Protein AF-A0A935AUD2-F1 (afdb_monomer_lite)

Structure (mmCIF, N/CA/C/O backbone):
data_AF-A0A935AUD2-F1
#
_entry.id   AF-A0A935AUD2-F1
#
loop_
_atom_site.group_PDB
_atom_site.id
_atom_site.type_symbol
_atom_site.label_atom_id
_atom_site.label_alt_id
_atom_site.label_comp_id
_atom_site.label_asym_id
_atom_site.label_entity_id
_atom_site.label_seq_id
_atom_site.pdbx_PDB_ins_code
_atom_site.Cartn_x
_atom_site.Cartn_y
_atom_site.Cartn_z
_atom_site.occupancy
_atom_site.B_iso_or_equiv
_atom_site.auth_seq_id
_atom_site.auth_comp_id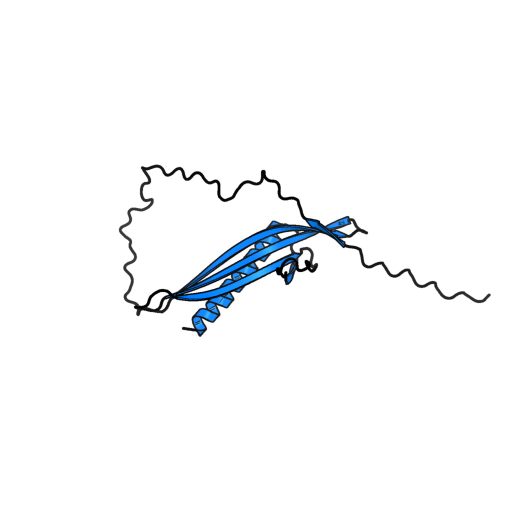
_atom_site.auth_asym_id
_atom_site.auth_atom_id
_atom_site.pdbx_PDB_model_num
ATOM 1 N N . MET A 1 1 ? -22.839 -34.451 54.748 1.00 45.97 1 MET A N 1
ATOM 2 C CA . MET A 1 1 ? -21.739 -33.523 54.432 1.00 45.97 1 MET A CA 1
ATOM 3 C C . MET A 1 1 ? -20.910 -34.195 53.352 1.00 45.97 1 MET A C 1
ATOM 5 O O . MET A 1 1 ? -20.137 -35.089 53.663 1.00 45.97 1 MET A O 1
ATOM 9 N N . VAL A 1 2 ? -21.215 -33.890 52.092 1.00 40.09 2 VAL A N 1
ATOM 10 C CA . VAL A 1 2 ? -20.458 -34.318 50.908 1.00 40.09 2 VAL A CA 1
ATOM 11 C C . VAL A 1 2 ? -20.526 -33.118 49.968 1.00 40.09 2 VAL A C 1
ATOM 13 O O . VAL A 1 2 ? -21.626 -32.732 49.573 1.00 40.09 2 VAL A O 1
ATOM 16 N N . ASP A 1 3 ? -19.387 -32.467 49.746 1.00 39.19 3 ASP A N 1
ATOM 17 C CA . ASP A 1 3 ? -19.276 -31.258 48.931 1.00 39.19 3 ASP A CA 1
ATOM 18 C C . ASP A 1 3 ? -19.620 -31.553 47.470 1.00 39.19 3 ASP A C 1
ATOM 20 O O . ASP A 1 3 ? -19.145 -32.527 46.881 1.00 39.19 3 ASP A O 1
ATOM 24 N N . ALA A 1 4 ? -20.455 -30.695 46.888 1.00 42.19 4 ALA A N 1
ATOM 25 C CA . ALA A 1 4 ? -20.665 -30.653 45.450 1.00 42.19 4 ALA A CA 1
ATOM 26 C C . ALA A 1 4 ? -19.383 -30.135 44.766 1.00 42.19 4 ALA A C 1
ATOM 28 O O . ALA A 1 4 ? -18.723 -29.245 45.310 1.00 42.19 4 ALA A O 1
ATOM 29 N N . PRO A 1 5 ? -19.010 -30.664 43.586 1.00 44.06 5 PRO A N 1
ATOM 30 C CA . PRO A 1 5 ? -17.833 -30.190 42.870 1.00 44.06 5 PRO A CA 1
ATOM 31 C C . PRO A 1 5 ? -18.025 -28.726 42.442 1.00 44.06 5 PRO A C 1
ATOM 33 O O . PRO A 1 5 ? -19.161 -28.312 42.188 1.00 44.06 5 PRO A O 1
ATOM 36 N N . PRO A 1 6 ? -16.938 -27.938 42.342 1.00 42.81 6 PRO A N 1
ATOM 37 C CA . PRO A 1 6 ? -17.030 -26.551 41.919 1.00 42.81 6 PRO A CA 1
ATOM 38 C C . PRO A 1 6 ? -17.636 -26.486 40.517 1.00 42.81 6 PRO A C 1
ATOM 40 O O . PRO A 1 6 ? -17.149 -27.110 39.573 1.00 42.81 6 PRO A O 1
ATOM 43 N N . THR A 1 7 ? -18.723 -25.728 40.405 1.00 42.91 7 THR A N 1
ATOM 44 C CA . THR A 1 7 ? -19.283 -25.265 39.139 1.00 42.91 7 THR A CA 1
ATOM 45 C C . THR A 1 7 ? -18.171 -24.605 38.340 1.00 42.91 7 THR A C 1
ATOM 47 O O . THR A 1 7 ? -17.619 -23.593 38.764 1.00 42.91 7 THR A O 1
ATOM 50 N N . SER A 1 8 ? -17.831 -25.205 37.203 1.00 42.84 8 SER A N 1
ATOM 51 C CA . SER A 1 8 ? -16.979 -24.605 36.185 1.00 42.84 8 SER A CA 1
ATOM 52 C C . SER A 1 8 ? -17.478 -23.196 35.871 1.00 42.84 8 SER A C 1
ATOM 54 O O . SER A 1 8 ? -18.647 -23.034 35.506 1.00 42.84 8 SER A O 1
ATOM 56 N N . ASP A 1 9 ? -16.591 -22.211 36.026 1.00 38.81 9 ASP A N 1
ATOM 57 C CA . ASP A 1 9 ? -16.789 -20.835 35.577 1.00 38.81 9 ASP A CA 1
ATOM 58 C C . ASP A 1 9 ? -17.382 -20.825 34.161 1.00 38.81 9 ASP A C 1
ATOM 60 O O . ASP A 1 9 ? -16.927 -21.597 33.304 1.00 38.81 9 ASP A O 1
ATOM 64 N N . PRO A 1 10 ? -18.378 -19.968 33.868 1.00 38.81 10 PRO A N 1
ATOM 65 C CA . PRO A 1 10 ? -18.797 -19.769 32.497 1.00 38.81 10 PRO A CA 1
ATOM 66 C C . PRO A 1 10 ? -17.595 -19.211 31.740 1.00 38.81 10 PRO A C 1
ATOM 68 O O . PRO A 1 10 ? -17.174 -18.078 31.965 1.00 38.81 10 PRO A O 1
ATOM 7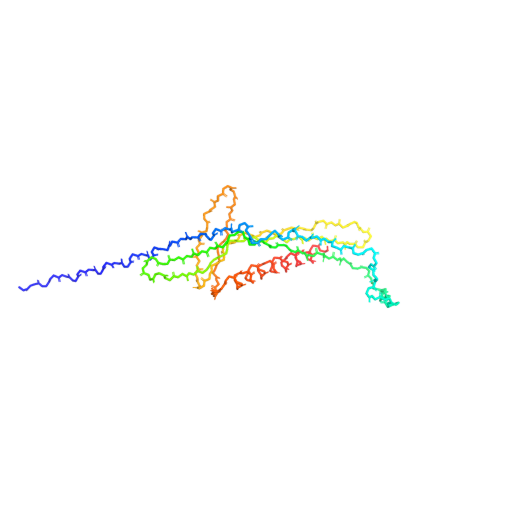1 N N . ALA A 1 11 ? -17.034 -20.041 30.860 1.00 38.75 11 ALA A N 1
ATOM 72 C CA . ALA A 1 11 ? -16.031 -19.643 29.895 1.00 38.75 11 ALA A CA 1
ATOM 73 C C . ALA A 1 11 ? -16.436 -18.291 29.303 1.00 38.75 11 ALA A C 1
ATOM 75 O O . ALA A 1 11 ? -17.519 -18.159 28.722 1.00 38.75 11 ALA A O 1
ATOM 76 N N . THR A 1 12 ? -15.579 -17.291 29.511 1.00 42.03 12 THR A N 1
ATOM 77 C CA . THR A 1 12 ? -15.669 -15.961 28.926 1.00 42.03 12 THR A CA 1
ATOM 78 C C . THR A 1 12 ? -16.052 -16.134 27.467 1.00 42.03 12 THR A C 1
ATOM 80 O O . THR A 1 12 ? -15.275 -16.670 26.675 1.00 42.03 12 THR A O 1
ATOM 83 N N . SER A 1 13 ? -17.288 -15.766 27.123 1.00 44.31 13 SER A N 1
ATOM 84 C CA . SER A 1 13 ? -17.723 -15.772 25.730 1.00 44.31 13 SER A CA 1
ATOM 85 C C . SER A 1 13 ? -16.679 -14.983 24.939 1.00 44.31 13 SER A C 1
ATOM 87 O O . SER A 1 13 ? -16.299 -13.907 25.416 1.00 44.31 13 SER A O 1
ATOM 89 N N . PRO A 1 14 ? -16.161 -15.499 23.804 1.00 52.81 14 PRO A N 1
ATOM 90 C CA . PRO A 1 14 ? -15.172 -14.770 23.023 1.00 52.81 14 PRO A CA 1
ATOM 91 C C . PRO A 1 14 ? -15.755 -13.388 22.780 1.00 52.81 14 PRO A C 1
ATOM 93 O O . PRO A 1 14 ? -16.898 -13.280 22.326 1.00 52.81 14 PRO A O 1
ATOM 96 N N . SER A 1 15 ? -15.036 -12.355 23.216 1.00 59.84 15 SER A N 1
ATOM 97 C CA . SER A 1 15 ? -15.581 -11.012 23.238 1.00 59.84 15 SER A CA 1
ATOM 98 C C . SER A 1 15 ? -16.088 -10.681 21.840 1.00 59.84 15 SER A C 1
ATOM 100 O O . SER A 1 15 ? -15.359 -10.769 20.855 1.00 59.84 15 SER A O 1
ATOM 102 N N . ALA A 1 16 ? -17.399 -10.464 21.720 1.00 78.00 16 ALA A N 1
ATOM 103 C CA . ALA A 1 16 ? -18.017 -10.310 20.416 1.00 78.00 16 ALA A CA 1
ATOM 104 C C . ALA A 1 16 ? -17.623 -8.933 19.883 1.00 78.00 16 ALA A C 1
ATOM 106 O O . ALA A 1 16 ? -18.151 -7.909 20.328 1.00 78.00 16 ALA A O 1
ATOM 107 N N . TRP A 1 17 ? -16.660 -8.907 18.968 1.00 78.81 17 TRP A N 1
ATOM 108 C CA . TRP A 1 17 ? -16.240 -7.686 18.300 1.00 78.81 17 TRP A CA 1
ATOM 109 C C . TRP A 1 17 ? -17.226 -7.348 17.192 1.00 78.81 17 TRP A C 1
ATOM 111 O O . TRP A 1 17 ? -17.568 -8.189 16.356 1.00 78.81 17 TRP A O 1
ATOM 121 N N . ARG A 1 18 ? -17.696 -6.105 17.194 1.00 85.94 18 ARG A N 1
ATOM 122 C CA . ARG A 1 18 ? -18.554 -5.559 16.146 1.00 85.94 18 ARG A CA 1
ATOM 123 C C . ARG A 1 18 ? -17.717 -4.672 15.249 1.00 85.94 18 ARG A C 1
ATOM 125 O O . ARG A 1 18 ? -16.985 -3.820 15.738 1.00 85.94 18 ARG A O 1
ATOM 132 N N . MET A 1 19 ? -17.835 -4.888 13.947 1.00 86.62 19 MET A N 1
ATOM 133 C CA . MET A 1 19 ? -17.162 -4.076 12.946 1.00 86.62 19 MET A CA 1
ATOM 134 C C . MET A 1 19 ? -18.126 -3.034 12.395 1.00 86.62 19 MET A C 1
ATOM 136 O O . MET A 1 19 ? -19.249 -3.366 12.012 1.00 86.62 19 MET A O 1
ATOM 140 N N . TYR A 1 20 ? -17.649 -1.802 12.302 1.00 85.31 20 TYR A N 1
ATOM 141 C CA . TYR A 1 20 ? -18.346 -0.676 11.708 1.00 85.31 20 TYR A CA 1
ATOM 142 C C . TYR A 1 20 ? -17.484 -0.084 10.601 1.00 85.31 20 TYR A C 1
ATOM 144 O O . TYR A 1 20 ? -16.255 -0.097 10.676 1.00 85.31 20 TYR A O 1
ATOM 152 N N . THR A 1 21 ? -18.139 0.436 9.575 1.00 85.25 21 THR A N 1
ATOM 153 C CA . THR A 1 21 ? -17.525 1.326 8.593 1.00 85.25 21 THR A CA 1
ATOM 154 C C . THR A 1 21 ? -17.947 2.740 8.945 1.00 85.25 21 THR A C 1
ATOM 156 O O . THR A 1 21 ? -19.127 2.963 9.221 1.00 85.25 21 THR A O 1
ATOM 159 N N . GLU A 1 22 ? -17.016 3.686 8.933 1.00 75.50 22 GLU A N 1
ATOM 160 C CA . GLU A 1 22 ? -17.419 5.091 8.910 1.00 75.50 22 GLU A CA 1
ATOM 161 C C . GLU A 1 22 ? -18.057 5.407 7.561 1.00 75.50 22 GLU A C 1
ATOM 163 O O . GLU A 1 22 ? -17.572 4.964 6.515 1.00 75.50 22 GLU A O 1
ATOM 168 N N . ASP A 1 23 ? -19.176 6.129 7.603 1.00 63.25 23 ASP A N 1
ATOM 169 C CA . ASP A 1 23 ? -19.841 6.584 6.392 1.00 63.25 23 ASP A CA 1
ATOM 170 C C . ASP A 1 23 ? -18.995 7.686 5.750 1.00 63.25 23 ASP A C 1
ATOM 172 O O . ASP A 1 23 ? -18.472 8.569 6.436 1.00 63.25 23 ASP A O 1
ATOM 176 N N . TRP A 1 24 ? -18.809 7.602 4.437 1.00 57.69 24 TRP A N 1
ATOM 177 C CA . TRP A 1 24 ? -18.001 8.577 3.717 1.00 57.69 24 TRP A CA 1
ATOM 178 C C . TRP A 1 24 ? -18.847 9.831 3.497 1.00 57.69 24 TRP A C 1
ATOM 180 O O . TRP A 1 24 ? -19.822 9.784 2.749 1.00 57.69 24 TRP A O 1
ATOM 190 N N . ASP A 1 25 ? -18.496 10.940 4.153 1.00 55.28 25 ASP A N 1
ATOM 191 C CA . ASP A 1 25 ? -19.202 12.211 3.982 1.00 55.28 25 ASP A CA 1
ATOM 192 C C . ASP A 1 25 ? -18.900 12.812 2.592 1.00 55.28 25 ASP A C 1
ATOM 194 O O . ASP A 1 25 ? -17.746 13.149 2.309 1.00 55.28 25 ASP A O 1
ATOM 198 N N . PRO A 1 26 ? -19.913 13.021 1.729 1.00 54.28 26 PRO A N 1
ATOM 199 C CA . PRO A 1 26 ? -19.772 13.721 0.454 1.00 54.28 26 PRO A CA 1
ATOM 200 C C . PRO A 1 26 ? -19.126 15.098 0.507 1.00 54.28 26 PRO A C 1
ATOM 202 O O . PRO A 1 26 ? -18.568 15.543 -0.499 1.00 54.28 26 PRO A O 1
ATOM 205 N N . ALA A 1 27 ? -19.160 15.760 1.661 1.00 52.62 27 ALA A N 1
ATOM 206 C CA . ALA A 1 27 ? -18.515 17.045 1.871 1.00 52.62 27 ALA A CA 1
ATOM 207 C C . ALA A 1 27 ? -16.981 16.965 1.974 1.00 52.62 27 ALA A C 1
ATOM 209 O O . ALA A 1 27 ? -16.333 18.007 1.899 1.00 52.62 27 ALA A O 1
ATOM 210 N N . TYR A 1 28 ? -16.375 15.774 2.083 1.00 55.09 28 TYR A N 1
ATOM 211 C CA . TYR A 1 28 ? -14.924 15.618 2.289 1.00 55.09 28 TYR A CA 1
ATOM 212 C C . TYR A 1 28 ? -14.038 15.979 1.081 1.00 55.09 28 TYR A C 1
ATOM 214 O O . TYR A 1 28 ? -12.819 15.816 1.127 1.00 55.09 28 TYR A O 1
ATOM 222 N N . GLY A 1 29 ? -14.631 16.533 0.023 1.00 46.69 29 GLY A N 1
ATOM 223 C CA . GLY A 1 29 ? -13.910 17.103 -1.104 1.00 46.69 29 GLY A CA 1
ATOM 224 C C . GLY A 1 29 ? -13.426 16.046 -2.093 1.00 46.69 29 GLY A C 1
ATOM 225 O O . GLY A 1 29 ? -12.820 15.028 -1.763 1.00 46.69 29 GLY A O 1
ATOM 226 N N . ASN A 1 30 ? -13.689 16.309 -3.365 1.00 44.72 30 ASN A N 1
ATOM 227 C CA . ASN A 1 30 ? -13.118 15.561 -4.470 1.00 44.72 30 ASN A CA 1
ATOM 228 C C . ASN A 1 30 ? -11.637 15.959 -4.631 1.00 44.72 30 ASN A C 1
ATOM 230 O O . ASN A 1 30 ? -11.346 17.114 -4.927 1.00 44.72 30 ASN A O 1
ATOM 234 N N . SER A 1 31 ? -10.693 15.014 -4.536 1.00 49.06 31 SER A N 1
ATOM 235 C CA . SER A 1 31 ? -9.266 15.283 -4.818 1.00 49.06 31 SER A CA 1
ATOM 236 C C . SER A 1 31 ? -8.989 15.726 -6.268 1.00 49.06 31 SER A C 1
ATOM 238 O O . SER A 1 31 ? -7.865 16.090 -6.598 1.00 49.06 31 SER A O 1
ATOM 240 N N . ALA A 1 32 ? -9.991 15.660 -7.146 1.00 45.75 32 ALA A N 1
ATOM 241 C CA . ALA A 1 32 ? -9.947 16.057 -8.547 1.00 45.75 32 ALA A CA 1
ATOM 242 C C . ALA A 1 32 ? -10.649 17.396 -8.848 1.00 45.75 32 ALA A C 1
ATOM 244 O O . ALA A 1 32 ? -10.786 17.734 -10.020 1.00 45.75 32 ALA A O 1
ATOM 245 N N . SER A 1 33 ? -11.090 18.169 -7.847 1.00 45.22 33 SER A N 1
ATOM 246 C CA . SER A 1 33 ? -11.510 19.562 -8.063 1.00 45.22 33 SER A CA 1
ATOM 247 C C . SER A 1 33 ? -10.380 20.513 -7.680 1.00 45.22 33 SER A C 1
ATOM 249 O O . SER A 1 33 ? -10.439 21.188 -6.656 1.00 45.22 33 SER A O 1
ATOM 251 N N . PHE A 1 34 ? -9.324 20.541 -8.485 1.00 50.44 34 PHE A N 1
ATOM 252 C CA . PHE A 1 34 ? -8.456 21.709 -8.533 1.00 50.44 34 PHE A CA 1
ATOM 253 C C . PHE A 1 34 ? -8.791 22.452 -9.825 1.00 50.44 34 PHE A C 1
ATOM 255 O O . PHE A 1 34 ? -8.685 21.900 -10.919 1.00 50.44 34 PHE A O 1
ATOM 262 N N . GLU A 1 35 ? -9.247 23.695 -9.703 1.00 54.03 35 GLU A N 1
ATOM 263 C CA . GLU A 1 35 ? -9.210 24.618 -10.829 1.00 54.03 35 GLU A CA 1
ATOM 264 C C . GLU A 1 35 ? -7.749 25.016 -11.003 1.00 54.03 35 GLU A C 1
ATOM 266 O O . GLU A 1 35 ? -7.136 25.629 -10.131 1.00 54.03 35 GLU A O 1
ATOM 271 N N . MET A 1 36 ? -7.148 24.575 -12.103 1.00 48.88 36 MET A N 1
ATOM 272 C CA . MET A 1 36 ? -5.802 24.991 -12.450 1.00 48.88 36 MET A CA 1
ATOM 273 C C . MET A 1 36 ? -5.903 26.429 -12.970 1.00 48.88 36 MET A C 1
ATOM 275 O O . MET A 1 36 ? -6.142 26.640 -14.158 1.00 48.88 36 MET A O 1
ATOM 279 N N . GLU A 1 37 ? -5.766 27.421 -12.085 1.00 56.72 37 GLU A N 1
ATOM 280 C CA . GLU A 1 37 ? -5.521 28.811 -12.487 1.00 56.72 37 GLU A CA 1
ATOM 281 C C . GLU A 1 37 ? -4.135 28.882 -13.135 1.00 56.72 37 GLU A C 1
ATOM 283 O O . GLU A 1 37 ? -3.116 29.182 -12.512 1.00 56.72 37 GLU A O 1
ATOM 288 N N . VAL A 1 38 ? -4.078 28.539 -14.420 1.00 56.59 38 VAL A N 1
ATOM 289 C CA . VAL A 1 38 ? -2.889 28.762 -15.232 1.00 56.59 38 VAL A CA 1
ATOM 290 C C . VAL A 1 38 ? -2.904 30.230 -15.623 1.00 56.59 38 VAL A C 1
ATOM 292 O O . VAL A 1 38 ? -3.566 30.620 -16.584 1.00 56.59 38 VAL A O 1
ATOM 295 N N . SER A 1 39 ? -2.176 31.060 -14.879 1.00 60.41 39 SER A N 1
ATOM 296 C CA . SER A 1 39 ? -1.801 32.371 -15.400 1.00 60.41 39 SER A CA 1
ATOM 297 C C . SER A 1 39 ? -1.030 32.160 -16.708 1.00 60.41 39 SER A C 1
ATOM 299 O O . SER A 1 39 ? -0.045 31.417 -16.738 1.00 60.41 39 SER A O 1
ATOM 301 N N . ALA A 1 40 ? -1.467 32.808 -17.792 1.00 60.25 40 ALA A N 1
ATOM 302 C CA . ALA A 1 40 ? -0.758 32.800 -19.075 1.00 60.25 40 ALA A CA 1
ATOM 303 C C . ALA A 1 40 ? 0.656 33.414 -18.970 1.00 60.25 40 ALA A C 1
ATOM 305 O O . ALA A 1 40 ? 1.474 33.234 -19.870 1.00 60.25 40 ALA A O 1
ATOM 306 N N . ASP A 1 41 ? 0.953 34.067 -17.842 1.00 68.69 41 ASP A N 1
ATOM 307 C CA . ASP A 1 41 ? 2.206 34.759 -17.550 1.00 68.69 41 ASP A CA 1
ATOM 308 C C . ASP A 1 41 ? 3.165 33.916 -16.692 1.00 68.69 41 ASP A C 1
ATOM 310 O O . ASP A 1 41 ? 4.037 34.450 -15.999 1.00 68.69 41 ASP A O 1
ATOM 314 N N . ALA A 1 42 ? 3.014 32.586 -16.712 1.00 61.16 42 ALA A N 1
ATOM 315 C CA . ALA A 1 42 ? 3.901 31.668 -16.009 1.00 61.16 42 ALA A CA 1
ATOM 316 C C . ALA A 1 42 ? 5.359 31.869 -16.461 1.00 61.16 42 ALA A C 1
ATOM 318 O O . ALA A 1 42 ? 5.792 31.422 -17.525 1.00 61.16 42 ALA A O 1
ATOM 319 N N . THR A 1 43 ? 6.140 32.551 -15.628 1.00 63.31 43 THR A N 1
ATOM 320 C CA . THR A 1 43 ? 7.575 32.731 -15.828 1.00 63.31 43 THR A CA 1
ATOM 321 C C . THR A 1 43 ? 8.294 31.508 -15.280 1.00 63.31 43 THR A C 1
ATOM 323 O O . THR A 1 43 ? 8.047 31.062 -14.160 1.00 63.31 43 THR A O 1
ATOM 326 N N . ARG A 1 44 ? 9.189 30.933 -16.088 1.00 55.72 44 ARG A N 1
ATOM 327 C CA . ARG A 1 44 ? 10.039 29.809 -15.682 1.00 55.72 44 ARG A CA 1
ATOM 328 C C . ARG A 1 44 ? 10.768 30.188 -14.386 1.00 55.72 44 ARG A C 1
ATOM 330 O O . ARG A 1 44 ? 11.495 31.176 -14.385 1.00 55.72 44 ARG A O 1
ATOM 337 N N . ALA A 1 45 ? 10.580 29.403 -13.323 1.00 67.12 45 ALA A N 1
ATOM 338 C CA . ALA A 1 45 ? 11.133 29.699 -11.997 1.00 67.12 45 ALA A CA 1
ATOM 339 C C . ALA A 1 45 ? 12.666 29.836 -12.000 1.00 67.12 45 ALA A C 1
ATOM 341 O O . ALA A 1 45 ? 13.219 30.569 -11.188 1.00 67.12 45 ALA A O 1
ATOM 342 N N . GLU A 1 46 ? 13.350 29.184 -12.948 1.00 64.56 46 GLU A N 1
ATOM 343 C CA . GLU A 1 46 ? 14.803 29.243 -13.077 1.00 64.56 46 GLU A CA 1
ATOM 344 C C . GLU A 1 46 ? 15.224 29.368 -14.549 1.00 64.56 46 GLU A C 1
ATOM 346 O O . GLU A 1 46 ? 14.860 28.553 -15.403 1.00 64.56 46 GLU A O 1
ATOM 351 N N . HIS A 1 47 ? 16.006 30.408 -14.845 1.00 54.16 47 HIS A N 1
ATOM 352 C CA . HIS A 1 47 ? 16.671 30.641 -16.130 1.00 54.16 47 HIS A CA 1
ATOM 353 C C . HIS A 1 47 ? 18.178 30.370 -15.995 1.00 54.16 47 HIS A C 1
ATOM 355 O O . HIS A 1 47 ? 19.007 31.169 -16.422 1.00 54.16 47 HIS A O 1
ATOM 361 N N . SER A 1 48 ? 18.561 29.274 -15.339 1.00 56.50 48 SER A N 1
ATOM 362 C CA . SER A 1 48 ? 19.963 28.869 -15.263 1.00 56.50 48 SER A CA 1
ATOM 363 C C . SER A 1 48 ? 20.324 28.022 -16.488 1.00 56.50 48 SER A C 1
ATOM 365 O O . SER A 1 48 ? 19.646 27.059 -16.853 1.00 56.50 48 SER A O 1
ATOM 367 N N . GLY A 1 49 ? 21.426 28.390 -17.147 1.00 55.06 49 GLY A N 1
ATOM 368 C CA . GLY A 1 49 ? 22.069 27.617 -18.217 1.00 55.06 49 GLY A CA 1
ATOM 369 C C . GLY A 1 49 ? 22.706 26.309 -17.731 1.00 55.06 49 GLY A C 1
ATOM 370 O O . GLY A 1 49 ? 23.442 25.670 -18.480 1.00 55.06 49 GLY A O 1
ATOM 371 N N . ASP A 1 50 ? 22.395 25.891 -16.506 1.00 57.69 50 ASP A N 1
ATOM 372 C CA . ASP A 1 50 ? 22.954 24.738 -15.815 1.00 57.69 50 ASP A CA 1
ATOM 373 C C . ASP A 1 50 ? 22.163 23.482 -16.175 1.00 57.69 50 ASP A C 1
ATOM 375 O O . ASP A 1 50 ? 21.659 22.744 -15.331 1.00 57.69 50 ASP A O 1
ATOM 379 N N . HIS A 1 51 ? 22.041 23.214 -17.474 1.00 58.91 51 HIS A N 1
ATOM 380 C CA . HIS A 1 51 ? 21.757 21.845 -17.871 1.00 58.91 51 HIS A CA 1
ATOM 381 C C . HIS A 1 51 ? 23.005 21.059 -17.497 1.00 58.91 51 HIS A C 1
ATOM 383 O O . HIS A 1 51 ? 24.080 21.303 -18.054 1.00 58.91 51 HIS A O 1
ATOM 389 N N . VAL A 1 52 ? 22.877 20.138 -16.541 1.00 61.47 52 VAL A N 1
ATOM 390 C CA . VAL A 1 52 ? 23.925 19.157 -16.270 1.00 61.47 52 VAL A CA 1
ATOM 391 C C . VAL A 1 52 ? 24.192 18.455 -17.596 1.00 61.47 52 VAL A C 1
ATOM 393 O O . VAL A 1 52 ? 23.367 17.682 -18.083 1.00 61.47 52 VAL A O 1
ATOM 396 N N . ARG A 1 53 ? 25.319 18.783 -18.236 1.00 59.75 53 ARG A N 1
ATOM 397 C CA . ARG A 1 53 ? 25.742 18.080 -19.443 1.00 59.75 53 ARG A CA 1
ATOM 398 C C . ARG A 1 53 ? 25.958 16.640 -19.024 1.00 59.75 53 ARG A C 1
ATOM 400 O O . ARG A 1 53 ? 26.839 16.376 -18.208 1.00 59.75 53 ARG A O 1
ATOM 407 N N . GLY A 1 54 ? 25.132 15.740 -19.553 1.00 58.81 54 GLY A N 1
ATOM 408 C CA . GLY A 1 54 ? 25.268 14.317 -19.289 1.00 58.81 54 GLY A CA 1
ATOM 409 C C . GLY A 1 54 ? 26.714 13.909 -19.537 1.00 58.81 54 GLY A C 1
ATOM 410 O O . GLY A 1 54 ? 27.248 14.122 -20.628 1.00 58.81 54 GLY A O 1
ATOM 411 N N . HIS A 1 55 ? 27.376 13.382 -18.511 1.00 60.88 55 HIS A N 1
ATOM 412 C CA . HIS A 1 55 ? 28.615 12.659 -18.736 1.00 60.88 55 HIS A CA 1
ATOM 413 C C . HIS A 1 55 ? 28.305 11.493 -19.670 1.00 60.88 55 HIS A C 1
ATOM 415 O O . HIS A 1 55 ? 27.258 10.858 -19.551 1.00 60.88 55 HIS A O 1
ATOM 421 N N . THR A 1 56 ? 29.199 11.230 -20.620 1.00 57.22 56 THR A N 1
ATOM 422 C CA . THR A 1 56 ? 29.121 10.054 -21.486 1.00 57.22 56 THR A CA 1
ATOM 423 C C . THR A 1 56 ? 29.398 8.812 -20.645 1.00 57.22 56 THR A C 1
ATOM 425 O O . THR A 1 56 ? 30.509 8.283 -20.645 1.00 57.22 56 THR A O 1
ATOM 428 N N . SER A 1 57 ? 28.411 8.377 -19.869 1.00 63.94 57 SER A N 1
ATOM 429 C CA . SER A 1 57 ? 28.358 7.022 -19.348 1.00 63.94 57 SER A CA 1
ATOM 430 C C . SER A 1 57 ? 27.843 6.099 -20.449 1.00 63.94 57 SER A C 1
ATOM 432 O O . SER A 1 57 ? 27.097 6.513 -21.341 1.00 63.94 57 SER A O 1
ATOM 434 N N . ALA A 1 58 ? 28.264 4.836 -20.406 1.00 75.81 58 ALA A N 1
ATOM 435 C CA . ALA A 1 58 ? 27.628 3.810 -21.218 1.00 75.81 58 ALA A CA 1
ATOM 436 C C . ALA A 1 58 ? 26.119 3.818 -20.931 1.00 75.81 58 ALA A C 1
ATOM 438 O O . ALA A 1 58 ? 25.710 3.931 -19.773 1.00 75.81 58 ALA A O 1
ATOM 439 N N . SER A 1 59 ? 25.294 3.728 -21.974 1.00 82.25 59 SER A N 1
ATOM 440 C CA . SER A 1 59 ? 23.848 3.614 -21.803 1.00 82.25 59 SER A CA 1
ATOM 441 C C . SER A 1 59 ? 23.544 2.325 -21.044 1.00 82.25 59 SER A C 1
ATOM 443 O O . SER A 1 59 ? 23.897 1.239 -21.502 1.00 82.25 59 SER A O 1
ATOM 445 N N . ILE A 1 60 ? 22.909 2.455 -19.884 1.00 86.50 60 ILE A N 1
ATOM 446 C CA . ILE A 1 60 ? 22.479 1.331 -19.051 1.00 86.50 60 ILE A CA 1
ATOM 447 C C . ILE A 1 60 ? 20.960 1.162 -19.161 1.00 86.50 60 ILE A C 1
ATOM 449 O O . ILE A 1 60 ? 20.264 2.154 -19.402 1.00 86.50 60 ILE A O 1
ATOM 453 N N . PRO A 1 61 ? 20.432 -0.061 -18.998 1.00 90.75 61 PRO A N 1
ATOM 454 C CA . PRO A 1 61 ? 19.004 -0.261 -18.805 1.00 90.75 61 PRO A CA 1
ATOM 455 C C . PRO A 1 61 ? 18.490 0.522 -17.591 1.00 90.75 61 PRO A C 1
ATOM 457 O O . PRO A 1 61 ? 19.188 0.654 -16.583 1.00 90.75 61 PRO A O 1
ATOM 460 N N . LEU A 1 62 ? 17.271 1.049 -17.696 1.00 93.25 62 LEU A N 1
ATOM 461 C CA . LEU A 1 62 ? 16.578 1.751 -16.617 1.00 93.25 62 LEU A CA 1
ATOM 462 C C . LEU A 1 62 ? 15.238 1.077 -16.334 1.00 93.25 62 LEU A C 1
ATOM 464 O O . LEU A 1 62 ? 14.538 0.683 -17.264 1.00 93.25 62 LEU A O 1
ATOM 468 N N . ALA A 1 63 ? 14.852 1.028 -15.061 1.00 95.81 63 ALA A N 1
ATOM 469 C CA . ALA A 1 63 ? 13.516 0.639 -14.634 1.00 95.81 63 ALA A CA 1
ATOM 470 C C . ALA A 1 63 ? 12.847 1.815 -13.912 1.00 95.81 63 ALA A C 1
ATOM 472 O O . ALA A 1 63 ? 13.379 2.341 -12.934 1.00 95.81 63 ALA A O 1
ATOM 473 N N . PHE A 1 64 ? 11.674 2.216 -14.392 1.00 97.12 64 PHE A N 1
ATOM 474 C CA . PHE A 1 64 ? 10.792 3.156 -13.709 1.00 97.12 64 PHE A CA 1
ATOM 475 C C . PHE A 1 64 ? 9.751 2.349 -12.947 1.00 97.12 64 PHE A C 1
ATOM 477 O O . PHE A 1 64 ? 8.927 1.674 -13.564 1.00 97.12 64 PHE A O 1
ATOM 484 N N . VAL A 1 65 ? 9.811 2.408 -11.619 1.00 98.06 65 VAL A N 1
ATOM 485 C CA . VAL A 1 65 ? 8.893 1.707 -10.718 1.00 98.06 65 VAL A CA 1
ATOM 486 C C . VAL A 1 65 ? 8.130 2.751 -9.925 1.00 98.06 65 VAL A C 1
ATOM 488 O O . VAL A 1 65 ? 8.748 3.594 -9.278 1.00 98.06 65 VAL A O 1
ATOM 491 N N . ASP A 1 66 ? 6.805 2.708 -10.002 1.00 97.94 66 ASP A N 1
ATOM 492 C CA . ASP A 1 66 ? 5.940 3.665 -9.316 1.00 97.94 66 ASP A CA 1
ATOM 493 C C . ASP A 1 66 ? 4.626 3.007 -8.883 1.00 97.94 66 ASP A C 1
ATOM 495 O O . ASP A 1 66 ? 4.166 2.012 -9.461 1.00 97.94 66 ASP A O 1
ATOM 499 N N . GLY A 1 67 ? 4.031 3.574 -7.841 1.00 96.88 67 GLY A N 1
ATOM 500 C CA . GLY A 1 67 ? 2.898 3.027 -7.127 1.00 96.88 67 GLY A CA 1
ATOM 501 C C . GLY A 1 67 ? 1.803 4.044 -6.855 1.00 96.88 67 GLY A C 1
ATOM 502 O O . GLY A 1 67 ? 2.018 5.229 -6.611 1.00 96.88 67 GLY A O 1
ATOM 503 N N . ARG A 1 68 ? 0.567 3.551 -6.828 1.00 97.56 68 ARG A N 1
ATOM 504 C CA . ARG A 1 68 ? -0.584 4.272 -6.282 1.00 97.56 68 ARG A CA 1
ATOM 505 C C . ARG A 1 68 ? -1.215 3.435 -5.187 1.00 97.56 68 ARG A C 1
ATOM 507 O O . ARG A 1 68 ? -1.410 2.230 -5.335 1.00 97.56 68 ARG A O 1
ATOM 514 N N . ARG A 1 69 ? -1.624 4.103 -4.114 1.00 96.25 69 ARG A N 1
ATOM 515 C CA . ARG A 1 69 ? -2.446 3.521 -3.051 1.00 96.25 69 ARG A CA 1
ATOM 516 C C . ARG A 1 69 ? -3.755 4.271 -2.902 1.00 96.25 69 ARG A C 1
ATOM 518 O O . ARG A 1 69 ? -3.835 5.466 -3.187 1.00 96.25 69 ARG A O 1
ATOM 525 N N . ARG A 1 70 ? -4.767 3.575 -2.397 1.00 95.06 70 ARG A N 1
ATOM 526 C CA . ARG A 1 70 ? -6.079 4.140 -2.104 1.00 95.06 70 ARG A CA 1
ATOM 527 C C . ARG A 1 70 ? -6.611 3.577 -0.793 1.00 95.06 70 ARG A C 1
ATOM 529 O O . ARG A 1 70 ? -6.722 2.365 -0.634 1.00 95.06 70 ARG A O 1
ATOM 536 N N . ALA A 1 71 ? -6.959 4.475 0.122 1.00 93.56 71 ALA A N 1
ATOM 537 C CA . ALA A 1 71 ? -7.860 4.158 1.219 1.00 93.56 71 ALA A CA 1
ATOM 538 C C . ALA A 1 71 ? -9.269 3.982 0.643 1.00 93.56 71 ALA A C 1
ATOM 540 O O . ALA A 1 71 ? -9.747 4.852 -0.088 1.00 93.56 71 ALA A O 1
ATOM 541 N N . GLU A 1 72 ? -9.898 2.843 0.911 1.00 91.62 72 GLU A N 1
ATOM 542 C CA . GLU A 1 72 ? -11.233 2.535 0.397 1.00 91.62 72 GLU A CA 1
ATOM 543 C C . GLU A 1 72 ? -12.299 2.703 1.473 1.00 91.62 72 GLU A C 1
ATOM 545 O O . GLU A 1 72 ? -13.343 3.281 1.188 1.00 91.62 72 GLU A O 1
ATOM 550 N N . LEU A 1 73 ? -12.037 2.217 2.691 1.00 89.94 73 LEU A N 1
ATOM 551 C CA . LEU A 1 73 ? -12.964 2.297 3.820 1.00 89.94 73 LEU A CA 1
ATOM 552 C C . LEU A 1 73 ? -12.205 2.516 5.131 1.00 89.94 73 LEU A C 1
ATOM 554 O O . LEU A 1 73 ? -11.274 1.766 5.436 1.00 89.94 73 LEU A O 1
ATOM 558 N N . SER A 1 74 ? -12.662 3.476 5.931 1.00 91.38 74 SER A N 1
ATOM 559 C CA . SER A 1 74 ? -12.311 3.573 7.350 1.00 91.38 74 SER A CA 1
ATOM 560 C C . SER A 1 74 ? -13.153 2.576 8.142 1.00 91.38 74 SER A C 1
ATOM 562 O O . SER A 1 74 ? -14.372 2.494 7.967 1.00 91.38 74 SER A O 1
ATOM 564 N N . LEU A 1 75 ? -12.500 1.791 8.993 1.00 91.00 75 LEU A N 1
ATOM 565 C CA . LEU A 1 75 ? -13.116 0.741 9.793 1.00 91.00 75 LEU A CA 1
ATOM 566 C C . LEU A 1 75 ? -12.922 1.029 11.280 1.00 91.00 75 LEU A C 1
ATOM 568 O O . LEU A 1 75 ? -11.921 1.607 11.693 1.00 91.00 75 LEU A O 1
ATOM 572 N N . TRP A 1 76 ? -13.840 0.522 12.090 1.00 90.88 76 TRP A N 1
ATOM 573 C CA . TRP A 1 76 ? -13.702 0.454 13.538 1.00 90.88 76 TRP A CA 1
ATOM 574 C C . TRP A 1 76 ? -14.135 -0.923 14.017 1.00 90.88 76 TRP A C 1
ATOM 576 O O . TRP A 1 76 ? -15.163 -1.436 13.575 1.00 90.88 76 TRP A O 1
ATOM 586 N N . ALA A 1 77 ? -13.377 -1.520 14.932 1.00 89.19 77 ALA A N 1
ATOM 587 C CA . ALA A 1 77 ? -13.816 -2.700 15.665 1.00 89.19 77 ALA A CA 1
ATOM 588 C C . ALA A 1 77 ? -14.058 -2.324 17.129 1.00 89.19 77 ALA A C 1
ATOM 590 O O . ALA A 1 77 ? -13.197 -1.719 17.761 1.00 89.19 77 ALA A O 1
ATOM 591 N N . GLU A 1 78 ? -15.227 -2.677 17.657 1.00 89.62 78 GLU A N 1
ATOM 592 C CA . GLU A 1 78 ? -15.631 -2.402 19.037 1.00 89.62 78 GLU A CA 1
ATOM 593 C C . GLU A 1 78 ? -15.870 -3.699 19.803 1.00 89.62 78 GLU A C 1
ATOM 595 O O . GLU A 1 78 ? -16.604 -4.579 19.343 1.00 89.62 78 GLU A O 1
ATOM 600 N N . GLU A 1 79 ? -15.287 -3.806 20.989 1.00 88.38 79 GLU A N 1
ATOM 601 C CA . GLU A 1 79 ? -15.513 -4.925 21.890 1.00 88.38 79 GLU A CA 1
ATOM 602 C C . GLU A 1 79 ? -16.816 -4.732 22.665 1.00 88.38 79 GLU A C 1
ATOM 604 O O . GLU A 1 79 ? -16.930 -3.818 23.477 1.00 88.38 79 GLU A O 1
ATOM 609 N N . SER A 1 80 ? -17.787 -5.633 22.487 1.00 84.75 80 SER A N 1
ATOM 610 C CA . SER A 1 80 ? -19.107 -5.480 23.126 1.00 84.75 80 SER A CA 1
ATOM 611 C C . SER A 1 80 ? -19.064 -5.441 24.664 1.00 84.75 80 SER A C 1
ATOM 613 O O . SER A 1 80 ? -19.997 -4.939 25.280 1.00 84.75 80 SER A O 1
ATOM 615 N N . ALA A 1 81 ? -18.025 -6.006 25.289 1.00 86.31 81 ALA A N 1
ATOM 616 C CA . ALA A 1 81 ? -17.916 -6.103 26.746 1.00 86.31 81 ALA A CA 1
ATOM 617 C C . ALA A 1 81 ? -17.301 -4.853 27.396 1.00 86.31 81 ALA A C 1
ATOM 619 O O . ALA A 1 81 ? -17.720 -4.456 28.478 1.00 86.31 81 ALA A O 1
ATOM 620 N N . THR A 1 82 ? -16.302 -4.250 26.752 1.00 87.12 82 THR A N 1
ATOM 621 C CA . THR A 1 82 ? -15.516 -3.133 27.304 1.00 87.12 82 THR A CA 1
ATOM 622 C C . THR A 1 82 ? -15.841 -1.803 26.628 1.00 87.12 82 THR A C 1
ATOM 624 O O . THR A 1 82 ? -15.513 -0.747 27.162 1.00 87.12 82 THR A O 1
ATOM 627 N N . GLY A 1 83 ? -16.461 -1.839 25.444 1.00 85.75 83 GLY A N 1
ATOM 628 C CA . GLY A 1 83 ? -16.626 -0.677 24.574 1.00 85.75 83 GLY A CA 1
ATOM 629 C C . GLY A 1 83 ? -15.315 -0.208 23.936 1.00 85.75 83 GLY A C 1
ATOM 630 O O . GLY A 1 83 ? -15.298 0.837 23.289 1.00 85.75 83 GLY A O 1
ATOM 631 N N . THR A 1 84 ? -14.209 -0.943 24.108 1.00 87.19 84 THR A N 1
ATOM 632 C CA . THR A 1 84 ? -12.921 -0.590 23.508 1.00 87.19 84 THR A CA 1
ATOM 633 C C . THR A 1 84 ? -13.039 -0.573 21.992 1.00 87.19 84 THR A C 1
ATOM 635 O O . THR A 1 84 ? -13.499 -1.544 21.391 1.00 87.19 84 THR A O 1
ATOM 638 N N . ARG A 1 85 ? -12.585 0.523 21.379 1.00 88.44 85 ARG A N 1
ATOM 639 C CA . ARG A 1 85 ? -12.565 0.712 19.929 1.00 88.44 85 ARG A CA 1
ATOM 640 C C . ARG A 1 85 ? -11.141 0.695 19.407 1.00 88.44 85 ARG A C 1
ATOM 642 O O . ARG A 1 85 ? -10.285 1.391 19.944 1.00 88.44 85 ARG A O 1
ATOM 649 N N . VAL A 1 86 ? -10.916 -0.058 18.337 1.00 90.38 86 VAL A N 1
ATOM 650 C CA . VAL A 1 86 ? -9.658 -0.045 17.585 1.00 90.38 86 VAL A CA 1
ATOM 651 C C . VAL A 1 86 ? -9.917 0.399 16.146 1.00 90.38 86 VAL A C 1
ATOM 653 O O . VAL A 1 86 ? -10.919 -0.025 15.553 1.00 90.38 86 VAL A O 1
ATOM 656 N N . PRO A 1 87 ? -9.053 1.256 15.577 1.00 93.12 87 PRO A N 1
ATOM 657 C CA . PRO A 1 87 ? -9.217 1.707 14.208 1.00 93.12 87 PRO A CA 1
ATOM 658 C C . PRO A 1 87 ? -8.789 0.610 13.228 1.00 93.12 87 PRO A C 1
ATOM 660 O O . PRO A 1 87 ? -7.942 -0.239 13.522 1.00 93.12 87 PRO A O 1
ATOM 663 N N . GLY A 1 88 ? -9.352 0.650 12.031 1.00 94.25 88 GLY A N 1
ATOM 664 C CA . GLY A 1 88 ? -8.935 -0.166 10.905 1.00 94.25 88 GLY A CA 1
ATOM 665 C C . GLY A 1 88 ? -9.075 0.584 9.586 1.00 94.25 88 GLY A C 1
ATOM 666 O O . GLY A 1 88 ? -9.746 1.608 9.486 1.00 94.25 88 GLY A O 1
ATOM 667 N N . LEU A 1 89 ? -8.417 0.071 8.556 1.00 94.56 89 LEU A N 1
ATOM 668 C CA . LEU A 1 89 ? -8.405 0.644 7.219 1.00 94.56 89 LEU A CA 1
ATOM 669 C C . LEU A 1 89 ? -8.470 -0.482 6.193 1.00 94.56 89 LEU A C 1
ATOM 671 O O . LEU A 1 89 ? -7.574 -1.323 6.128 1.00 94.56 89 LEU A O 1
ATOM 675 N N . ALA A 1 90 ? -9.500 -0.470 5.354 1.00 93.94 90 ALA A N 1
ATOM 676 C CA . ALA A 1 90 ? -9.513 -1.250 4.127 1.00 93.94 90 ALA A CA 1
ATOM 677 C C . ALA A 1 90 ? -8.911 -0.390 3.010 1.00 93.94 90 ALA A C 1
ATOM 679 O O . ALA A 1 90 ? -9.406 0.701 2.718 1.00 93.94 90 ALA A O 1
ATOM 680 N N . GLY A 1 91 ? -7.845 -0.867 2.377 1.00 94.81 91 GLY A N 1
ATOM 681 C CA . GLY A 1 91 ? -7.203 -0.162 1.276 1.00 94.81 91 GLY A CA 1
ATOM 682 C C . GLY A 1 91 ? -6.597 -1.087 0.233 1.00 94.81 91 GLY A C 1
ATOM 683 O O . GLY A 1 91 ? -6.549 -2.311 0.384 1.00 94.81 91 GLY A O 1
ATOM 684 N N . CYS A 1 92 ? -6.113 -0.477 -0.840 1.00 95.81 92 CYS A N 1
ATOM 685 C CA . CYS A 1 92 ? -5.359 -1.164 -1.873 1.00 95.81 92 CYS A CA 1
ATOM 686 C C . CYS A 1 92 ? -4.114 -0.379 -2.287 1.00 95.81 92 CYS A C 1
ATOM 688 O O . CYS A 1 92 ? -4.031 0.839 -2.111 1.00 95.81 92 CYS A O 1
ATOM 690 N N . ALA A 1 93 ? -3.152 -1.100 -2.851 1.00 97.19 93 ALA A N 1
ATOM 691 C CA . ALA A 1 93 ? -1.993 -0.548 -3.529 1.00 97.19 93 ALA A CA 1
ATOM 692 C C . ALA A 1 93 ? -1.769 -1.298 -4.845 1.00 97.19 93 ALA A C 1
ATOM 694 O O . ALA A 1 93 ? -1.960 -2.513 -4.917 1.00 97.19 93 ALA A O 1
ATOM 695 N N . ALA A 1 94 ? -1.365 -0.570 -5.878 1.00 97.12 94 ALA A N 1
ATOM 696 C CA . ALA A 1 94 ? -0.953 -1.117 -7.158 1.00 97.12 94 ALA A CA 1
ATOM 697 C C . ALA A 1 94 ? 0.352 -0.448 -7.580 1.00 97.12 94 ALA A C 1
ATOM 699 O O . ALA A 1 94 ? 0.451 0.777 -7.568 1.00 97.12 94 ALA A O 1
ATOM 700 N N . VAL A 1 95 ? 1.337 -1.260 -7.942 1.00 98.56 95 VAL A N 1
ATOM 701 C CA . VAL A 1 95 ? 2.679 -0.825 -8.327 1.00 98.56 95 VAL A CA 1
ATOM 702 C C . VAL A 1 95 ? 3.012 -1.425 -9.674 1.00 98.56 95 VAL A C 1
ATOM 704 O O . VAL A 1 95 ? 2.885 -2.638 -9.838 1.00 98.56 95 VAL A O 1
ATOM 707 N N . GLY A 1 96 ? 3.423 -0.588 -10.619 1.00 98.31 96 GLY A N 1
ATOM 708 C CA . GLY A 1 96 ? 3.820 -0.996 -11.960 1.00 98.31 96 GLY A CA 1
ATOM 709 C C . GLY A 1 96 ? 5.287 -0.694 -12.235 1.00 98.31 96 GLY A C 1
ATOM 710 O O . GLY A 1 96 ? 5.889 0.157 -11.580 1.00 98.31 96 GLY A O 1
ATOM 711 N N . ALA A 1 97 ? 5.846 -1.380 -13.228 1.00 98.12 97 ALA A N 1
ATOM 712 C CA . ALA A 1 97 ? 7.190 -1.112 -13.713 1.00 98.12 97 ALA A CA 1
ATOM 713 C C . ALA A 1 97 ? 7.255 -1.056 -15.240 1.00 98.12 97 ALA A C 1
ATOM 715 O O . ALA A 1 97 ? 6.596 -1.829 -15.943 1.00 98.12 97 ALA A O 1
ATOM 716 N N . VAL A 1 98 ? 8.093 -0.150 -15.738 1.00 97.81 98 VAL A N 1
ATOM 717 C CA . VAL A 1 98 ? 8.458 -0.022 -17.151 1.00 97.81 98 VAL A CA 1
ATOM 718 C C . VAL A 1 98 ? 9.977 -0.038 -17.262 1.00 97.81 98 VAL A C 1
ATOM 720 O O . VAL A 1 98 ? 10.650 0.758 -16.608 1.00 97.81 98 VAL A O 1
ATOM 723 N N . THR A 1 99 ? 10.513 -0.922 -18.097 1.00 95.69 99 THR A N 1
ATOM 724 C CA . THR A 1 99 ? 11.944 -1.003 -18.401 1.00 95.69 99 THR A CA 1
ATOM 725 C C . THR A 1 99 ? 12.259 -0.329 -19.729 1.00 95.69 99 THR A C 1
ATOM 727 O O . THR A 1 99 ? 11.445 -0.303 -20.654 1.00 95.69 99 THR A O 1
ATOM 730 N N . VAL A 1 100 ? 13.454 0.245 -19.821 1.00 94.38 100 VAL A N 1
ATOM 731 C CA . VAL A 1 100 ? 13.980 0.889 -21.024 1.00 94.38 100 VAL A CA 1
ATOM 732 C C . VAL A 1 100 ? 15.405 0.404 -21.233 1.00 94.38 100 VAL A C 1
ATOM 734 O O . VAL A 1 100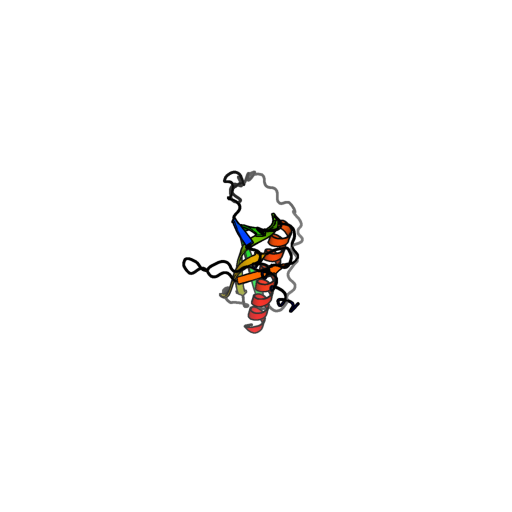 ? 16.290 0.744 -20.449 1.00 94.38 100 VAL A O 1
ATOM 737 N N . HIS A 1 101 ? 15.642 -0.350 -22.307 1.00 91.31 101 HIS A N 1
ATOM 738 C CA . HIS A 1 101 ? 16.998 -0.703 -22.726 1.00 91.31 101 HIS A CA 1
ATOM 739 C C . HIS A 1 101 ? 17.522 0.289 -23.768 1.00 91.31 101 HIS A C 1
ATOM 741 O O . HIS A 1 101 ? 16.732 0.850 -24.541 1.00 91.31 101 HIS A O 1
ATOM 747 N N . PRO A 1 102 ? 18.851 0.476 -23.859 1.00 90.00 102 PRO A N 1
ATOM 748 C CA . PRO A 1 102 ? 19.452 1.308 -24.892 1.00 90.00 102 PRO A CA 1
ATOM 749 C C . PRO A 1 102 ? 18.972 0.919 -26.293 1.00 90.00 102 PRO A C 1
ATOM 751 O O . PRO A 1 102 ? 19.028 -0.247 -26.675 1.00 90.00 102 PRO A O 1
ATOM 754 N N . ASN A 1 103 ? 18.539 1.912 -27.071 1.00 88.44 103 ASN A N 1
ATOM 755 C CA . ASN A 1 103 ? 18.076 1.748 -28.456 1.00 88.44 103 ASN A CA 1
ATOM 756 C C . ASN A 1 103 ? 16.827 0.863 -28.627 1.00 88.44 103 ASN A C 1
ATOM 758 O O . ASN A 1 103 ? 16.566 0.377 -29.727 1.00 88.44 103 ASN A O 1
ATOM 762 N N . THR A 1 104 ? 16.042 0.670 -27.566 1.00 89.75 104 THR A N 1
ATOM 763 C CA . THR A 1 104 ? 14.766 -0.057 -27.618 1.00 89.75 104 THR A CA 1
ATOM 764 C C . THR A 1 104 ? 13.611 0.828 -27.164 1.00 89.75 104 THR A C 1
ATOM 766 O O . THR A 1 104 ? 13.808 1.862 -26.525 1.00 89.75 104 THR A O 1
ATOM 769 N N . SER A 1 105 ? 12.387 0.429 -27.505 1.00 92.06 105 SER A N 1
ATOM 770 C CA . SER A 1 105 ? 11.190 1.030 -26.922 1.00 92.06 105 SER A CA 1
ATOM 771 C C . SER A 1 105 ? 11.008 0.574 -25.478 1.00 92.06 105 SER A C 1
ATOM 773 O O . SER A 1 105 ? 11.361 -0.547 -25.125 1.00 92.06 105 SER A O 1
ATOM 775 N N . ALA A 1 106 ? 10.404 1.439 -24.667 1.00 94.06 106 ALA A N 1
ATOM 776 C CA . ALA A 1 106 ? 10.006 1.089 -23.314 1.00 94.06 106 ALA A CA 1
ATOM 777 C C . ALA A 1 106 ? 9.052 -0.117 -23.316 1.00 94.06 106 ALA A C 1
ATOM 779 O O . ALA A 1 106 ? 8.133 -0.188 -24.138 1.00 94.06 106 ALA A O 1
ATOM 780 N N . SER A 1 107 ? 9.248 -1.039 -22.379 1.00 94.81 107 SER A N 1
ATOM 781 C CA . SER A 1 107 ? 8.425 -2.235 -22.215 1.00 94.81 107 SER A CA 1
ATOM 782 C C . SER A 1 107 ? 7.857 -2.322 -20.811 1.00 94.81 107 SER A C 1
ATOM 784 O O . SER A 1 107 ? 8.515 -1.999 -19.826 1.00 94.81 107 SER A O 1
ATOM 786 N N . TYR A 1 108 ? 6.617 -2.783 -20.712 1.00 95.75 108 TYR A N 1
ATOM 787 C CA . TYR A 1 108 ? 6.001 -3.059 -19.426 1.00 95.75 108 TYR A CA 1
ATOM 788 C C . TYR A 1 108 ? 6.640 -4.296 -18.783 1.00 95.75 108 TYR A C 1
ATOM 790 O O . TYR A 1 108 ? 6.641 -5.371 -19.381 1.00 95.75 108 TYR A O 1
ATOM 798 N N . ALA A 1 109 ? 7.160 -4.132 -17.568 1.00 94.69 109 ALA A N 1
ATOM 799 C CA . ALA A 1 109 ? 7.907 -5.166 -16.857 1.00 94.69 109 ALA A CA 1
ATOM 800 C C . ALA A 1 109 ? 7.053 -5.923 -15.828 1.00 94.69 109 ALA A C 1
ATOM 802 O O . ALA A 1 109 ? 7.344 -7.071 -15.498 1.00 94.69 109 ALA A O 1
ATOM 803 N N . GLY A 1 110 ? 5.958 -5.328 -15.347 1.00 96.50 110 GLY A N 1
ATOM 804 C CA . GLY A 1 110 ? 5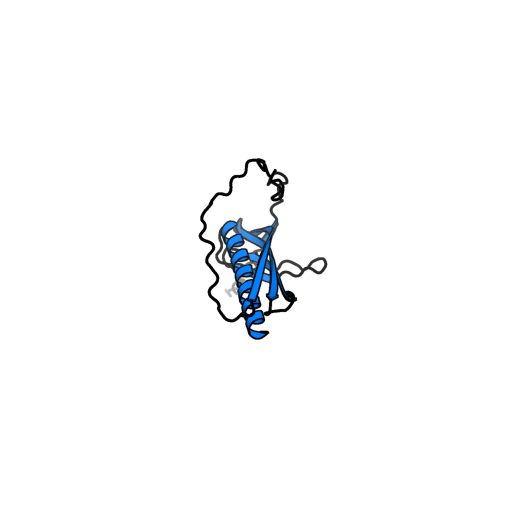.022 -6.031 -14.477 1.00 96.50 110 GLY A CA 1
ATOM 805 C C . GLY A 1 110 ? 4.191 -5.128 -13.579 1.00 96.50 110 GLY A C 1
ATOM 806 O O . GLY A 1 110 ? 4.340 -3.907 -13.567 1.00 96.50 110 GLY A O 1
ATOM 807 N N . ILE A 1 111 ? 3.311 -5.775 -12.812 1.00 97.50 111 ILE A N 1
ATOM 808 C CA . ILE A 1 111 ? 2.483 -5.152 -11.776 1.00 97.50 111 ILE A CA 1
ATOM 809 C C . ILE A 1 111 ? 2.433 -6.030 -10.535 1.00 97.50 111 ILE A C 1
ATOM 811 O O . ILE A 1 111 ? 2.481 -7.264 -10.608 1.00 97.50 111 ILE A O 1
ATOM 815 N N . ARG A 1 112 ? 2.289 -5.382 -9.386 1.00 97.00 112 ARG A N 1
ATOM 816 C CA . ARG A 1 112 ? 1.913 -5.993 -8.116 1.00 97.00 112 ARG A CA 1
ATOM 817 C C . ARG A 1 112 ? 0.702 -5.253 -7.573 1.00 97.00 112 ARG A C 1
ATOM 819 O O . ARG A 1 112 ? 0.671 -4.026 -7.579 1.00 97.00 112 ARG A O 1
ATOM 826 N N . VAL A 1 113 ? -0.295 -6.003 -7.120 1.00 95.12 113 VAL A N 1
ATOM 827 C CA . VAL A 1 113 ? -1.512 -5.455 -6.516 1.00 95.12 113 VAL A CA 1
ATOM 828 C C . VAL A 1 113 ? -1.697 -6.101 -5.157 1.00 95.12 113 VAL A C 1
ATOM 830 O O . VAL A 1 113 ? -1.612 -7.322 -5.037 1.00 95.12 113 VAL A O 1
ATOM 833 N N . ASP A 1 114 ? -1.974 -5.285 -4.149 1.00 95.00 114 ASP A N 1
ATOM 834 C CA . ASP A 1 114 ? -2.333 -5.737 -2.811 1.00 95.00 114 ASP A CA 1
ATOM 835 C C . ASP A 1 114 ? -3.639 -5.077 -2.378 1.00 95.00 114 ASP A C 1
ATOM 837 O O . ASP A 1 114 ? -3.863 -3.884 -2.597 1.00 95.00 114 ASP A O 1
ATOM 841 N N . ARG A 1 115 ? -4.508 -5.871 -1.757 1.00 95.06 115 ARG A N 1
ATOM 842 C CA . ARG A 1 115 ? -5.764 -5.419 -1.164 1.00 95.06 115 ARG A CA 1
ATOM 843 C C . ARG A 1 115 ? -5.809 -5.940 0.260 1.00 95.06 115 ARG A C 1
ATOM 845 O O . ARG A 1 115 ? -5.732 -7.150 0.488 1.00 95.06 115 ARG A O 1
ATOM 852 N N . VAL A 1 116 ? -5.890 -5.024 1.215 1.00 95.38 116 VAL A N 1
ATOM 853 C CA . VAL A 1 116 ? -5.567 -5.313 2.610 1.00 95.38 116 VAL A CA 1
ATOM 854 C C . VAL A 1 116 ? -6.507 -4.594 3.569 1.00 95.38 116 VAL A C 1
ATOM 856 O O . VAL A 1 116 ? -6.859 -3.432 3.369 1.00 95.38 116 VAL A O 1
ATOM 859 N N . ALA A 1 117 ? -6.905 -5.309 4.614 1.00 95.06 117 ALA A N 1
ATOM 860 C CA . ALA A 1 117 ? -7.474 -4.768 5.833 1.00 95.06 117 ALA A CA 1
ATOM 861 C C . ALA A 1 117 ? -6.354 -4.632 6.869 1.00 95.06 117 ALA A C 1
ATOM 863 O O . ALA A 1 117 ? -5.749 -5.626 7.276 1.00 95.06 117 ALA A O 1
ATOM 864 N N . ILE A 1 118 ? -6.048 -3.401 7.260 1.00 95.81 118 ILE A N 1
ATOM 865 C CA . ILE A 1 118 ? -5.045 -3.081 8.274 1.00 95.81 118 ILE A CA 1
ATOM 866 C C . ILE A 1 118 ? -5.791 -2.726 9.550 1.00 95.81 118 ILE A C 1
ATOM 868 O O . ILE A 1 118 ? -6.623 -1.825 9.539 1.00 95.81 118 ILE A O 1
ATOM 872 N N . TRP A 1 119 ? -5.489 -3.418 10.637 1.00 95.38 119 TRP A N 1
ATOM 873 C CA . TRP A 1 119 ? -6.085 -3.175 11.945 1.00 95.38 119 TRP A CA 1
ATOM 874 C C . TRP A 1 119 ? -5.045 -2.615 12.912 1.00 95.38 119 TRP A C 1
ATOM 876 O O . TRP A 1 119 ? -3.874 -2.999 12.880 1.00 95.38 119 TRP A O 1
ATOM 886 N N . GLY A 1 120 ? -5.481 -1.674 13.743 1.00 93.75 120 GLY A N 1
ATOM 887 C CA . GLY A 1 120 ? -4.695 -1.092 14.822 1.00 93.75 120 GLY A CA 1
ATOM 888 C C . GLY A 1 120 ? -4.727 -1.910 16.116 1.00 93.75 120 GLY A C 1
ATOM 889 O O . GLY A 1 120 ? -5.433 -2.919 16.225 1.00 93.75 120 GLY A O 1
ATOM 890 N N . GLY A 1 121 ? -3.976 -1.450 17.118 1.00 87.06 121 GLY A N 1
ATOM 891 C CA . GLY A 1 121 ? -3.967 -2.009 18.476 1.00 87.06 121 GLY A CA 1
ATOM 892 C C . GLY A 1 121 ? -3.558 -3.484 18.567 1.00 87.06 121 GLY A C 1
ATOM 893 O O . GLY A 1 121 ? -4.085 -4.217 19.407 1.00 87.06 121 GLY A O 1
ATOM 894 N N . GLY A 1 122 ? -2.701 -3.957 17.660 1.00 81.81 122 GLY A N 1
ATOM 895 C CA . GLY A 1 122 ? -2.205 -5.332 17.679 1.00 81.81 122 GLY A CA 1
ATOM 896 C C . GLY A 1 122 ? -3.233 -6.385 17.230 1.00 81.81 122 GLY A C 1
ATOM 897 O O . GLY A 1 122 ? -2.954 -7.586 17.296 1.00 81.81 122 GLY A O 1
ATOM 898 N N . ARG A 1 123 ? -4.403 -5.989 16.709 1.00 77.00 123 ARG A N 1
ATOM 899 C CA . ARG A 1 123 ? -5.492 -6.907 16.323 1.00 77.00 123 ARG A CA 1
ATOM 900 C C . ARG A 1 123 ? -5.470 -7.280 14.842 1.00 77.00 123 ARG A C 1
ATOM 902 O O . ARG A 1 123 ? -4.991 -6.527 14.013 1.00 77.00 123 ARG A O 1
ATOM 909 N N . THR A 1 124 ? -6.034 -8.439 14.494 1.00 80.12 124 THR A N 1
ATOM 910 C CA . THR A 1 124 ? -6.339 -8.821 13.100 1.00 80.12 124 THR A CA 1
ATOM 911 C C . THR A 1 124 ? -7.812 -9.197 12.976 1.00 80.12 124 THR A C 1
ATOM 913 O O . THR A 1 124 ? -8.420 -9.662 13.941 1.00 80.12 124 THR A O 1
ATOM 916 N N . GLY A 1 125 ? -8.383 -9.011 11.788 1.00 81.31 125 GLY A N 1
ATOM 917 C CA . GLY A 1 125 ? -9.750 -9.407 11.470 1.00 81.31 125 GLY A CA 1
ATOM 918 C C . GLY A 1 125 ? -9.931 -9.550 9.964 1.00 81.31 125 GLY A C 1
ATOM 919 O O . GLY A 1 125 ? -9.609 -8.637 9.202 1.00 81.31 125 GLY A O 1
ATOM 920 N N . ASP A 1 126 ? -10.439 -10.697 9.528 1.00 85.69 126 ASP A N 1
ATOM 921 C CA . ASP A 1 126 ? -10.651 -10.946 8.107 1.00 85.69 126 ASP A CA 1
ATOM 922 C C . ASP A 1 126 ? -11.871 -10.181 7.590 1.00 85.69 126 ASP A C 1
ATOM 924 O O . ASP A 1 126 ? -12.980 -10.290 8.122 1.00 85.69 126 ASP A O 1
ATOM 928 N N . LEU A 1 127 ? -11.688 -9.463 6.481 1.00 85.06 127 LEU A N 1
ATOM 929 C CA . LEU A 1 127 ? -12.812 -8.988 5.686 1.00 85.06 127 LEU A CA 1
ATOM 930 C C . LEU A 1 127 ? -13.282 -10.108 4.764 1.00 85.06 127 LEU A C 1
ATOM 932 O O . LEU A 1 127 ? -12.504 -10.717 4.024 1.00 85.06 127 LEU A O 1
ATOM 936 N N . ARG A 1 128 ? -14.591 -10.369 4.784 1.00 83.94 128 ARG A N 1
ATOM 937 C CA . ARG A 1 128 ? -15.191 -11.372 3.901 1.00 83.94 128 ARG A CA 1
ATOM 938 C C . ARG A 1 128 ? -14.945 -10.990 2.446 1.00 83.94 128 ARG A C 1
ATOM 940 O O . ARG A 1 128 ? -15.178 -9.854 2.038 1.00 83.94 128 ARG A O 1
ATOM 947 N N . SER A 1 129 ? -14.523 -11.970 1.652 1.00 84.00 129 SER A N 1
ATOM 948 C CA . SER A 1 129 ? -14.413 -11.783 0.207 1.00 84.00 129 SER A CA 1
ATOM 949 C C . SER A 1 129 ? -15.804 -11.582 -0.395 1.00 84.00 129 SER A C 1
ATOM 951 O O . SER A 1 129 ? -16.740 -12.310 -0.057 1.00 84.00 129 SER A O 1
ATOM 953 N N . ARG A 1 130 ? -15.953 -10.596 -1.283 1.00 80.06 130 ARG A N 1
ATOM 954 C CA . ARG A 1 130 ? -17.227 -10.284 -1.948 1.00 80.06 130 ARG A CA 1
ATOM 955 C C . ARG A 1 130 ? -16.972 -9.878 -3.393 1.00 80.06 130 ARG A C 1
ATOM 957 O O . ARG A 1 130 ? -16.036 -9.135 -3.668 1.00 80.06 130 ARG A O 1
ATOM 964 N N . SER A 1 131 ? -17.801 -10.376 -4.310 1.00 82.12 131 SER A N 1
ATOM 965 C CA . SER A 1 131 ? -17.737 -10.045 -5.745 1.00 82.12 131 SER A CA 1
ATOM 966 C C . SER A 1 131 ? -16.355 -10.269 -6.382 1.00 82.12 131 SER A C 1
ATOM 968 O O . SER A 1 131 ? -15.916 -9.478 -7.207 1.00 82.12 131 SER A O 1
ATOM 970 N N . GLY A 1 132 ? -15.644 -11.325 -5.971 1.00 82.50 132 GLY A N 1
ATOM 971 C CA . GLY A 1 132 ? -14.306 -11.650 -6.482 1.00 82.50 132 GLY A CA 1
ATOM 972 C C . GLY A 1 132 ? -13.153 -10.872 -5.835 1.00 82.50 132 GLY A C 1
ATOM 973 O O . GLY A 1 132 ? -11.997 -11.211 -6.072 1.00 82.50 132 GLY A O 1
ATOM 974 N N . TYR A 1 133 ? -13.430 -9.892 -4.969 1.00 81.69 133 TYR A N 1
ATOM 975 C CA . TYR A 1 133 ? -12.393 -9.182 -4.221 1.00 81.69 133 TYR A CA 1
ATOM 976 C C . TYR A 1 133 ? -12.042 -9.932 -2.941 1.00 81.69 133 TYR A C 1
ATOM 978 O O . TYR A 1 133 ? -12.895 -10.139 -2.072 1.00 81.69 133 TYR A O 1
ATOM 986 N N . ARG A 1 134 ? -10.767 -10.313 -2.829 1.00 89.19 134 ARG A N 1
ATOM 987 C CA . ARG A 1 134 ? -10.174 -10.905 -1.630 1.00 89.19 134 ARG A CA 1
ATOM 988 C C . ARG A 1 134 ? -9.344 -9.860 -0.897 1.00 89.19 134 ARG A C 1
ATOM 990 O O . ARG A 1 134 ? -8.645 -9.072 -1.526 1.00 89.19 134 ARG A O 1
ATOM 997 N N . TRP A 1 135 ? -9.407 -9.906 0.426 1.00 90.75 135 TRP A N 1
ATOM 998 C CA . TRP A 1 135 ? -8.640 -9.052 1.320 1.00 90.75 135 TRP A CA 1
ATOM 999 C C . TRP A 1 135 ? -7.633 -9.910 2.078 1.00 90.75 135 TRP A C 1
ATOM 1001 O O . TRP A 1 135 ? -7.991 -10.967 2.599 1.00 90.75 135 TRP A O 1
ATOM 1011 N N . SER A 1 136 ? -6.377 -9.478 2.123 1.00 93.06 136 SER A N 1
ATOM 1012 C CA . SER A 1 136 ? -5.475 -9.908 3.190 1.00 93.06 136 SER A CA 1
ATOM 1013 C C . SER A 1 136 ? -5.803 -9.123 4.463 1.00 93.06 136 SER A C 1
ATOM 1015 O O . SER A 1 136 ? -6.358 -8.029 4.385 1.00 93.06 136 SER A O 1
ATOM 1017 N N . ALA A 1 137 ? -5.487 -9.668 5.633 1.00 93.00 137 ALA A N 1
ATOM 1018 C CA . ALA A 1 137 ? -5.656 -8.974 6.904 1.00 93.00 137 ALA A CA 1
ATOM 1019 C C . ALA A 1 137 ? -4.314 -8.906 7.627 1.00 93.00 137 ALA A C 1
ATOM 1021 O O . ALA A 1 137 ? -3.583 -9.896 7.682 1.00 93.00 137 ALA A O 1
ATOM 1022 N N . VAL A 1 138 ? -3.983 -7.737 8.172 1.00 94.62 138 VAL A N 1
ATOM 1023 C CA . VAL A 1 138 ? -2.780 -7.538 8.982 1.00 94.62 138 VAL A CA 1
ATOM 1024 C C . VAL A 1 138 ? -3.068 -6.692 10.209 1.00 94.62 138 VAL A C 1
ATOM 1026 O O . VAL A 1 138 ? -4.000 -5.891 10.232 1.00 94.62 138 VAL A O 1
ATOM 1029 N N . SER A 1 139 ? -2.222 -6.889 11.212 1.00 94.69 139 SER A N 1
ATOM 1030 C CA . SER A 1 139 ? -2.203 -6.140 12.459 1.00 94.69 139 SER A CA 1
ATOM 1031 C C . SER A 1 139 ? -1.038 -5.165 12.471 1.00 94.69 139 SER A C 1
ATOM 1033 O O . SER A 1 139 ? 0.031 -5.455 11.926 1.00 94.69 139 SER A O 1
ATOM 1035 N N . THR A 1 140 ? -1.250 -4.030 13.120 1.00 94.44 140 THR A N 1
ATOM 1036 C CA . THR A 1 140 ? -0.233 -3.039 13.450 1.00 94.44 140 THR A CA 1
ATOM 1037 C C . THR A 1 140 ? -0.492 -2.498 14.852 1.00 94.44 140 THR A C 1
ATOM 1039 O O . THR A 1 140 ? -1.617 -2.540 15.346 1.00 94.44 140 THR A O 1
ATOM 1042 N N . GLU A 1 141 ? 0.526 -1.901 15.462 1.00 93.75 141 GLU A N 1
ATOM 1043 C CA . GLU A 1 141 ? 0.388 -1.132 16.708 1.00 93.75 141 GLU A CA 1
ATOM 1044 C C . GLU A 1 141 ? -0.195 0.275 16.468 1.00 93.75 141 GLU A C 1
ATOM 1046 O O . GLU A 1 141 ? -0.056 1.158 17.305 1.00 93.75 141 GLU A O 1
ATOM 1051 N N . ALA A 1 142 ? -0.803 0.531 15.304 1.00 92.19 142 ALA A N 1
ATOM 1052 C CA . ALA A 1 142 ? -1.398 1.827 15.012 1.00 92.19 142 ALA A CA 1
ATOM 1053 C C . ALA A 1 142 ? -2.582 2.100 15.949 1.00 92.19 142 ALA A C 1
ATOM 1055 O O . ALA A 1 142 ? -3.447 1.249 16.154 1.00 92.19 142 ALA A O 1
ATOM 1056 N N . GLU A 1 143 ? -2.645 3.315 16.466 1.00 91.62 143 GLU A N 1
ATOM 1057 C CA . GLU A 1 143 ? -3.716 3.821 17.321 1.00 91.62 143 GLU A CA 1
ATOM 1058 C C . GLU A 1 143 ? -4.529 4.914 16.614 1.00 91.62 143 GLU A C 1
ATOM 1060 O O . GLU A 1 143 ? -5.619 5.262 17.065 1.00 91.62 143 GLU A O 1
ATOM 1065 N N . THR A 1 144 ? -4.037 5.440 15.483 1.00 90.00 144 THR A N 1
ATOM 1066 C CA . THR A 1 144 ? -4.690 6.519 14.728 1.00 90.00 144 THR A CA 1
ATOM 1067 C C . THR A 1 144 ? -4.894 6.185 13.242 1.00 90.00 144 THR A C 1
ATOM 1069 O O . THR A 1 144 ? -4.136 5.394 12.668 1.00 90.00 144 THR A O 1
ATOM 1072 N N . PRO A 1 145 ? -5.879 6.814 12.565 1.00 89.38 145 PRO A N 1
ATOM 1073 C CA . PRO A 1 145 ? -6.081 6.651 11.121 1.00 89.38 145 PRO A CA 1
ATO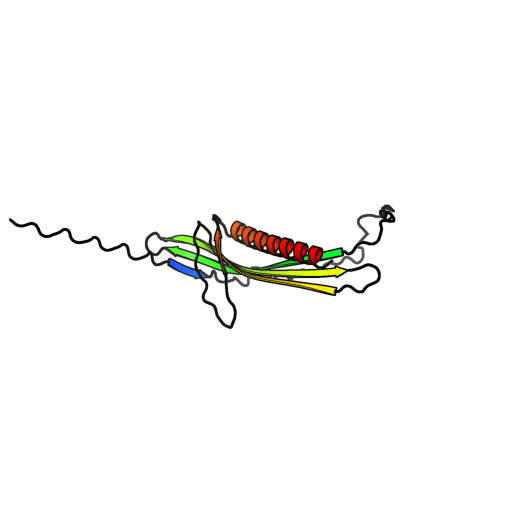M 1074 C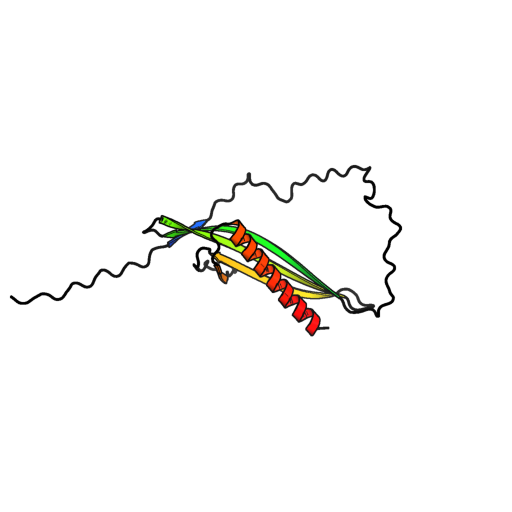 C . PRO A 1 145 ? -4.853 7.015 10.272 1.00 89.38 145 PRO A C 1
ATOM 1076 O O . PRO A 1 145 ? -4.529 6.302 9.323 1.00 89.38 145 PRO A O 1
ATOM 1079 N N . ASP A 1 146 ? -4.118 8.068 10.636 1.00 92.50 146 ASP A N 1
ATOM 1080 C CA . ASP A 1 146 ? -2.911 8.487 9.909 1.00 92.50 146 ASP A CA 1
ATOM 1081 C C . ASP A 1 146 ? -1.800 7.435 9.977 1.00 92.50 146 ASP A C 1
ATOM 1083 O O . ASP A 1 146 ? -1.103 7.189 8.991 1.00 92.50 146 ASP A O 1
ATOM 1087 N N . GLN A 1 147 ? -1.664 6.752 11.115 1.00 95.56 147 GLN A N 1
ATOM 1088 C CA . GLN A 1 147 ? -0.723 5.642 11.258 1.00 95.56 147 GLN A CA 1
ATOM 1089 C C . GLN A 1 147 ? -1.129 4.442 10.388 1.00 95.56 147 GLN A C 1
ATOM 1091 O O . GLN A 1 147 ? -0.263 3.787 9.806 1.00 95.56 147 GLN A O 1
ATOM 1096 N N . LEU A 1 148 ? -2.430 4.183 10.221 1.00 95.56 148 LEU A N 1
ATOM 1097 C CA . LEU A 1 148 ? -2.924 3.157 9.295 1.00 95.56 148 LEU A CA 1
ATOM 1098 C C . LEU A 1 148 ? -2.677 3.539 7.826 1.00 95.56 148 LEU A C 1
ATOM 1100 O O . LEU A 1 148 ? -2.295 2.687 7.020 1.00 95.56 148 LEU A O 1
ATOM 1104 N N . LEU A 1 149 ? -2.827 4.819 7.469 1.00 96.19 149 LEU A N 1
ATOM 1105 C CA . LEU A 1 149 ? -2.468 5.328 6.140 1.00 96.19 149 LEU A CA 1
ATOM 1106 C C . LEU A 1 149 ? -0.962 5.213 5.875 1.00 96.19 149 LEU A C 1
ATOM 1108 O O . LEU A 1 149 ? -0.561 4.822 4.775 1.00 96.19 149 LEU A O 1
ATOM 1112 N N . ALA A 1 150 ? -0.129 5.495 6.877 1.00 96.69 150 ALA A N 1
ATOM 1113 C CA . ALA A 1 150 ? 1.313 5.286 6.805 1.00 96.69 150 ALA A CA 1
ATOM 1114 C C . ALA A 1 150 ? 1.660 3.796 6.642 1.00 96.69 150 ALA A C 1
ATOM 1116 O O . ALA A 1 150 ? 2.517 3.450 5.829 1.00 96.69 150 ALA A O 1
ATOM 1117 N N . ALA A 1 151 ? 0.949 2.897 7.329 1.00 96.44 151 ALA A N 1
ATOM 1118 C CA . ALA A 1 151 ? 1.105 1.457 7.142 1.00 96.44 151 ALA A CA 1
ATOM 1119 C C . ALA A 1 151 ? 0.734 1.017 5.713 1.00 96.44 151 ALA A C 1
ATOM 1121 O O . ALA A 1 151 ? 1.435 0.193 5.122 1.00 96.44 151 ALA A O 1
ATOM 1122 N N . LEU A 1 152 ? -0.314 1.593 5.113 1.00 97.25 152 LEU A N 1
ATOM 1123 C CA . LEU A 1 152 ? -0.666 1.342 3.711 1.00 97.25 152 LEU A CA 1
ATOM 1124 C C . LEU A 1 152 ? 0.406 1.872 2.738 1.00 97.25 152 LEU A C 1
ATOM 1126 O O . LEU A 1 152 ? 0.748 1.182 1.777 1.00 97.25 152 LEU A O 1
ATOM 1130 N N . GLN A 1 153 ? 0.968 3.060 2.993 1.00 97.38 153 GLN A N 1
ATOM 1131 C CA . GLN A 1 153 ? 2.107 3.603 2.234 1.00 97.38 153 GLN A CA 1
ATOM 1132 C C . GLN A 1 153 ? 3.323 2.680 2.304 1.00 97.38 153 GLN A C 1
ATOM 1134 O O . GLN A 1 153 ? 3.933 2.378 1.282 1.00 97.38 153 GLN A O 1
ATOM 1139 N N . GLU A 1 154 ? 3.659 2.201 3.497 1.00 97.31 154 GLU A N 1
ATOM 1140 C CA . GLU A 1 154 ? 4.784 1.295 3.700 1.00 97.31 154 GLU A CA 1
ATOM 1141 C C . GLU A 1 154 ? 4.590 -0.032 2.950 1.00 97.31 154 GLU A C 1
ATOM 1143 O O . GLU A 1 154 ? 5.542 -0.577 2.393 1.00 97.31 154 GLU A O 1
ATOM 1148 N N . ARG A 1 155 ? 3.357 -0.545 2.866 1.00 95.94 155 ARG A N 1
ATOM 1149 C CA . ARG A 1 155 ? 3.067 -1.725 2.038 1.00 95.94 155 ARG A CA 1
ATOM 1150 C C . ARG A 1 155 ? 3.306 -1.458 0.556 1.00 95.94 155 ARG A C 1
ATOM 1152 O O . ARG A 1 155 ? 3.964 -2.273 -0.083 1.00 95.94 155 ARG A O 1
ATOM 1159 N N . MET A 1 156 ? 2.838 -0.328 0.023 1.00 98.00 156 MET A N 1
ATOM 1160 C CA . MET A 1 156 ? 3.117 0.066 -1.365 1.00 98.00 156 MET A CA 1
ATOM 1161 C C . MET A 1 156 ? 4.627 0.154 -1.625 1.00 98.00 156 MET A C 1
ATOM 1163 O O . MET A 1 156 ? 5.112 -0.449 -2.577 1.00 98.00 156 MET A O 1
ATOM 1167 N N . ARG A 1 157 ? 5.380 0.777 -0.709 1.00 98.25 157 ARG A N 1
ATOM 1168 C CA . ARG A 1 157 ? 6.845 0.873 -0.787 1.00 98.25 157 ARG A CA 1
ATOM 1169 C C . ARG A 1 157 ? 7.532 -0.498 -0.848 1.00 98.25 157 ARG A C 1
ATOM 1171 O O . ARG A 1 157 ? 8.532 -0.670 -1.539 1.00 98.25 157 ARG A O 1
ATOM 1178 N N . ARG A 1 158 ? 7.012 -1.505 -0.138 1.00 97.69 158 ARG A N 1
ATOM 1179 C CA . ARG A 1 158 ? 7.535 -2.885 -0.217 1.00 97.69 158 ARG A CA 1
ATOM 1180 C C . ARG A 1 158 ? 7.237 -3.545 -1.559 1.00 97.69 158 ARG A C 1
ATOM 1182 O O . ARG A 1 158 ? 8.084 -4.280 -2.057 1.00 97.69 158 ARG A O 1
ATOM 1189 N N . LEU A 1 159 ? 6.067 -3.285 -2.143 1.00 97.94 159 LEU A N 1
ATOM 1190 C CA . LEU A 1 159 ? 5.729 -3.770 -3.484 1.00 97.94 159 LEU A CA 1
ATOM 1191 C C . LEU A 1 159 ? 6.628 -3.128 -4.552 1.00 97.94 159 LEU A C 1
ATOM 1193 O O . LEU A 1 159 ? 7.102 -3.843 -5.430 1.00 97.94 159 LEU A O 1
ATOM 1197 N N . GLU A 1 160 ? 6.914 -1.826 -4.440 1.00 98.44 160 GLU A N 1
ATOM 1198 C CA . GLU A 1 160 ? 7.908 -1.114 -5.266 1.00 98.44 160 GLU A CA 1
ATOM 1199 C C . GLU A 1 160 ? 9.287 -1.745 -5.141 1.00 98.44 160 GLU A C 1
ATOM 1201 O O . GLU A 1 160 ? 9.881 -2.112 -6.149 1.00 98.44 160 GLU A O 1
ATOM 1206 N N . GLY A 1 161 ? 9.765 -1.950 -3.911 1.00 97.75 161 GLY A N 1
ATOM 1207 C CA . GLY A 1 161 ? 11.056 -2.589 -3.675 1.00 97.75 161 GLY A CA 1
ATOM 1208 C C . GLY A 1 161 ? 11.142 -3.992 -4.282 1.00 97.75 161 GLY A C 1
ATOM 1209 O O . GLY A 1 161 ? 12.121 -4.306 -4.951 1.00 97.75 161 GLY A O 1
ATOM 1210 N N . SER A 1 162 ? 10.107 -4.818 -4.100 1.00 97.69 162 SER A N 1
ATOM 1211 C CA . SER A 1 162 ? 10.060 -6.165 -4.683 1.00 97.69 162 SER A CA 1
ATOM 1212 C C . SER A 1 162 ? 10.066 -6.126 -6.209 1.00 97.69 162 SER A C 1
ATOM 1214 O O . SER A 1 162 ? 10.828 -6.861 -6.824 1.00 97.69 162 SER A O 1
ATOM 1216 N N . LEU A 1 163 ? 9.248 -5.268 -6.826 1.00 97.62 163 LEU A N 1
ATOM 1217 C CA . LEU A 1 163 ? 9.173 -5.190 -8.284 1.00 97.62 163 LEU A CA 1
ATOM 1218 C C . LEU A 1 163 ? 10.451 -4.597 -8.894 1.00 97.62 163 LEU A C 1
ATOM 1220 O O . LEU A 1 163 ? 10.851 -5.001 -9.981 1.00 97.62 163 LEU A O 1
ATOM 1224 N N . ALA A 1 164 ? 11.112 -3.674 -8.193 1.00 97.25 164 ALA A N 1
ATOM 1225 C CA . ALA A 1 164 ? 12.408 -3.145 -8.600 1.00 97.25 164 ALA A CA 1
ATOM 1226 C C . ALA A 1 164 ? 13.492 -4.233 -8.614 1.00 97.25 164 ALA A C 1
ATOM 1228 O O . ALA A 1 164 ? 14.272 -4.286 -9.563 1.00 97.25 164 ALA A O 1
ATOM 1229 N N . ILE A 1 165 ? 13.515 -5.120 -7.611 1.00 97.25 165 ILE A N 1
ATOM 1230 C CA . ILE A 1 165 ? 14.422 -6.280 -7.584 1.00 97.25 165 ILE A CA 1
ATOM 1231 C C . ILE A 1 165 ? 14.142 -7.198 -8.780 1.00 97.25 165 ILE A C 1
ATOM 1233 O O . ILE A 1 165 ? 15.071 -7.514 -9.519 1.00 97.25 165 ILE A O 1
ATOM 1237 N N . ASP A 1 166 ? 12.874 -7.532 -9.035 1.00 96.00 166 ASP A N 1
ATOM 1238 C CA . ASP A 1 166 ? 12.490 -8.379 -10.173 1.00 96.00 166 ASP A CA 1
ATOM 1239 C C . ASP A 1 166 ? 12.939 -7.774 -11.521 1.00 96.00 166 ASP A C 1
ATOM 1241 O O . ASP A 1 166 ? 13.361 -8.496 -12.423 1.00 96.00 166 ASP A O 1
ATOM 1245 N N . CYS A 1 167 ? 12.883 -6.442 -11.666 1.00 94.19 167 CYS A N 1
ATOM 1246 C CA . CYS A 1 167 ? 13.363 -5.757 -12.870 1.00 94.19 167 CYS A CA 1
ATOM 1247 C C . CYS A 1 167 ? 14.882 -5.881 -13.042 1.00 94.19 167 CYS A C 1
ATOM 1249 O O . CYS A 1 167 ? 15.349 -6.070 -14.159 1.00 94.19 167 CYS A O 1
ATOM 1251 N N . VAL A 1 168 ? 15.653 -5.796 -11.954 1.00 92.62 168 VAL A N 1
ATOM 1252 C CA . VAL A 1 168 ? 17.113 -5.986 -12.001 1.00 92.62 168 VAL A CA 1
ATOM 1253 C C . VAL A 1 168 ? 17.463 -7.420 -12.397 1.00 92.62 168 VAL A C 1
ATOM 1255 O O . VAL A 1 168 ? 18.389 -7.631 -13.175 1.00 92.62 168 VAL A O 1
ATOM 1258 N N . GLU A 1 169 ? 16.727 -8.405 -11.881 1.00 92.31 169 GLU A N 1
ATOM 1259 C CA . GLU A 1 169 ? 16.951 -9.821 -12.195 1.00 92.31 169 GLU A CA 1
ATOM 1260 C C . GLU A 1 169 ? 16.576 -10.178 -13.641 1.00 92.31 169 GLU A C 1
ATOM 1262 O O . GLU A 1 169 ? 17.205 -11.052 -14.240 1.00 92.31 169 GLU A O 1
ATOM 1267 N N . ALA A 1 170 ? 15.583 -9.494 -14.215 1.00 87.75 170 ALA A N 1
ATOM 1268 C CA . ALA A 1 170 ? 15.186 -9.663 -15.612 1.00 87.75 170 ALA A CA 1
ATOM 1269 C C . ALA A 1 170 ? 16.181 -9.040 -16.613 1.00 87.75 170 ALA A C 1
ATOM 1271 O O . ALA A 1 170 ? 16.250 -9.507 -17.755 1.00 87.75 170 ALA A O 1
ATOM 1272 N N . GLY A 1 171 ? 16.970 -8.052 -16.165 1.00 79.69 171 GLY A N 1
ATOM 1273 C CA . GLY A 1 171 ? 17.913 -7.276 -16.977 1.00 79.69 171 GLY A CA 1
ATOM 1274 C C . GLY A 1 171 ? 17.286 -6.016 -17.543 1.00 79.69 171 GLY A C 1
ATOM 1275 O O . GLY A 1 171 ? 16.241 -6.141 -18.209 1.00 79.69 171 GLY A O 1
#

pLDDT: mean 80.28, std 18.91, range [38.75, 98.56]

Radius of gyration: 25.57 Å; chains: 1; bounding box: 51×69×83 Å

Sequence (171 aa):
MVDAPPTSDPATSPSAWRMYTEDWDPAYGNSASFEMEVSADATRAEHSGDHVRGHTSASIPLAFVDGRRRAELSLWAEESATGTRVPGLAGCAAVGAVTVHPNTSASYAGIRVDRVAIWGGGRTGDLRSRSGYRWSAVSTEAETPDQLLAALQERMRRLEGSLAIDCVEAG

Secondary structure (DSSP, 8-state):
--PPPP------PPP-EEEEEPP--GGG--TT-------TT---S-----------PPP--EEEEEEEEEEEEEEEEEETTT--EEEEEEEEEEEEEEEE-TTS--EEEEEEEEEEEEESTT---PPPPBTTB--EEEE----SHHHHHHHHHHHHHHHHHHHHHHHHHH-

Foldseek 3Di:
DDDDPDDDDDPDDPQDKDKDWDDDDPVPDDPPPDPPPPDPPDDDPDPDPPPPPDDPDPFAKDKDKDKDKDFDIKMWIAGPPPRDIWTKTWMKMKMWMWMDGPPDDIDTQDMDIATEIEIACQDWDADDDDPNDGYHIDYDPDRDPVVNVVVRVVVNVVRSVVSVVSVVVVD